Protein AF-A0A916CKU8-F1 (afdb_monomer)

Solvent-accessible surface area (backbone atoms only — not comparable to full-atom values): 3608 Å² total; per-residue (Å²): 134,82,57,72,67,60,55,53,52,54,51,50,54,51,40,24,52,54,36,41,43,51,50,28,34,75,75,70,73,43,69,71,50,76,65,61,53,66,70,45,55,68,67,60,52,50,51,48,52,50,51,14,44,52,54,33,49,62,68,62,70,77,115

Mean predicted aligned error: 6.82 Å

Radius of gyration: 13.37 Å; Cα contacts (8 Å, |Δi|>4): 32; chains: 1; bounding box: 33×37×20 Å

Structure (mmCIF, N/CA/C/O backbone):
data_AF-A0A916CKU8-F1
#
_entry.id   AF-A0A916CKU8-F1
#
loop_
_atom_site.group_PDB
_atom_site.id
_atom_site.type_symbol
_atom_site.label_atom_id
_atom_site.label_alt_id
_atom_site.label_comp_id
_atom_site.label_asym_id
_atom_site.label_entity_id
_atom_site.label_seq_id
_atom_site.pdbx_PDB_ins_code
_atom_site.Cartn_x
_atom_site.Cartn_y
_atom_site.Cartn_z
_atom_site.occupancy
_atom_site.B_iso_or_equiv
_atom_site.auth_seq_id
_atom_site.auth_comp_id
_atom_site.auth_asym_id
_atom_site.auth_atom_id
_atom_site.pdbx_PDB_model_num
ATOM 1 N N . MET A 1 1 ? 25.271 19.749 -0.122 1.00 43.34 1 MET A N 1
ATOM 2 C CA . MET A 1 1 ? 24.031 20.371 -0.633 1.00 43.34 1 MET A CA 1
ATOM 3 C C . MET A 1 1 ? 23.283 19.319 -1.428 1.00 43.34 1 MET A C 1
ATOM 5 O O . MET A 1 1 ? 23.776 18.917 -2.471 1.00 43.34 1 MET A O 1
ATOM 9 N N . THR A 1 2 ? 22.165 18.804 -0.923 1.00 51.28 2 THR A N 1
ATOM 10 C CA . THR A 1 2 ? 21.265 17.965 -1.728 1.00 51.28 2 THR A CA 1
ATOM 11 C C . THR A 1 2 ? 20.433 18.898 -2.613 1.00 51.28 2 THR A C 1
ATOM 13 O O . THR A 1 2 ? 19.886 19.863 -2.0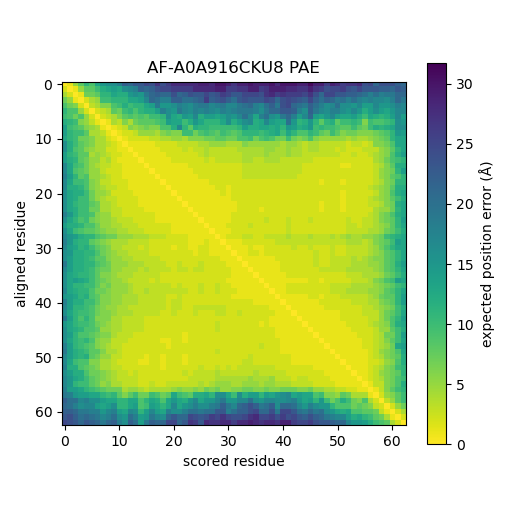76 1.00 51.28 2 THR A O 1
ATOM 16 N N . PRO A 1 3 ? 20.363 18.679 -3.938 1.00 54.19 3 PRO A N 1
ATOM 17 C CA . PRO A 1 3 ? 19.617 19.558 -4.830 1.00 54.19 3 PRO A CA 1
ATOM 18 C C . PRO A 1 3 ? 18.142 19.650 -4.399 1.00 54.19 3 PRO A C 1
ATOM 20 O O . PRO A 1 3 ? 17.584 18.639 -3.957 1.00 54.19 3 PRO A O 1
ATOM 23 N N . PRO A 1 4 ? 17.486 20.815 -4.541 1.00 57.97 4 PRO A N 1
ATOM 24 C CA . PRO A 1 4 ? 16.077 21.009 -4.176 1.00 57.97 4 PRO A CA 1
ATOM 25 C C . PRO A 1 4 ? 15.124 20.013 -4.865 1.00 57.97 4 PRO A C 1
ATOM 27 O O . PRO A 1 4 ? 14.099 19.641 -4.296 1.00 57.97 4 PRO A O 1
ATOM 30 N N . GLU A 1 5 ? 15.499 19.478 -6.030 1.00 57.19 5 GLU A N 1
ATOM 31 C CA . GLU A 1 5 ? 14.754 18.421 -6.724 1.00 57.19 5 GLU A CA 1
ATOM 32 C C . GLU A 1 5 ? 14.712 17.105 -5.929 1.00 57.19 5 GLU A C 1
ATOM 34 O O . GLU A 1 5 ? 13.658 16.479 -5.808 1.00 57.19 5 GLU A O 1
ATOM 39 N N . MET A 1 6 ? 15.816 16.712 -5.278 1.00 60.69 6 MET A N 1
ATOM 40 C CA . MET A 1 6 ? 15.836 15.511 -4.431 1.00 60.69 6 MET A CA 1
ATOM 41 C C . MET A 1 6 ? 14.935 15.660 -3.200 1.00 60.69 6 MET A C 1
ATOM 43 O O . MET A 1 6 ? 14.340 14.677 -2.757 1.00 60.69 6 MET A O 1
ATOM 47 N N . GLN A 1 7 ? 14.791 16.877 -2.664 1.00 59.91 7 GLN A N 1
ATOM 48 C CA . GLN A 1 7 ? 13.876 17.144 -1.549 1.00 59.91 7 GLN A CA 1
ATOM 49 C C 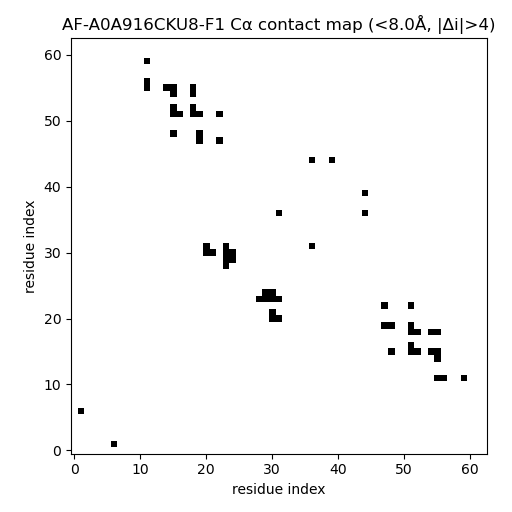. GLN A 1 7 ? 12.408 17.022 -1.975 1.00 59.91 7 GLN A C 1
ATOM 51 O O . GLN A 1 7 ? 11.610 16.442 -1.237 1.00 59.91 7 GLN A O 1
ATOM 56 N N . GLY A 1 8 ? 12.056 17.492 -3.177 1.00 63.19 8 GLY A N 1
ATOM 57 C CA . GLY A 1 8 ? 10.717 17.319 -3.749 1.00 63.19 8 GLY A CA 1
ATOM 58 C C . GLY A 1 8 ? 10.349 15.844 -3.944 1.00 63.19 8 GLY A C 1
ATOM 59 O O . GLY A 1 8 ? 9.277 15.406 -3.521 1.00 63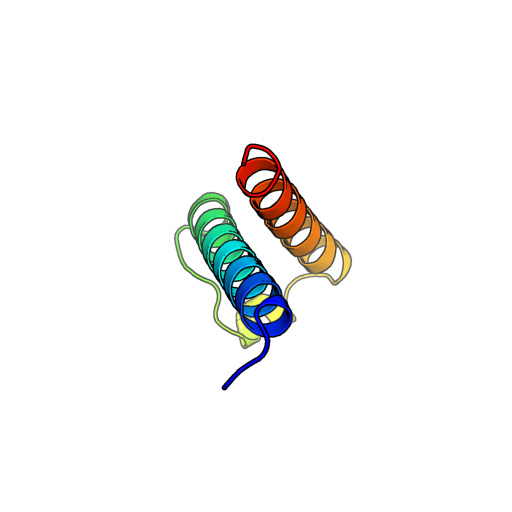.19 8 GLY A O 1
ATOM 60 N N . HIS A 1 9 ? 11.271 15.046 -4.492 1.00 65.44 9 HIS A N 1
ATOM 61 C CA . HIS A 1 9 ? 11.067 13.607 -4.680 1.00 65.44 9 HIS A CA 1
ATOM 62 C C . HIS A 1 9 ? 10.987 12.832 -3.359 1.00 65.44 9 HIS A C 1
ATOM 64 O O . HIS A 1 9 ? 10.116 11.972 -3.210 1.00 65.44 9 HIS A O 1
ATOM 70 N N . ALA A 1 10 ? 11.841 13.153 -2.381 1.00 75.69 10 ALA A N 1
ATOM 71 C CA . ALA A 1 10 ? 11.792 12.538 -1.055 1.00 75.69 10 ALA A CA 1
ATOM 72 C C . ALA A 1 10 ? 10.473 12.856 -0.328 1.00 75.69 10 ALA A C 1
ATOM 74 O O . ALA A 1 10 ? 9.877 11.973 0.291 1.00 75.69 10 ALA A O 1
ATOM 75 N N . ARG A 1 11 ? 9.970 14.093 -0.457 1.00 81.06 11 ARG A N 1
ATOM 76 C CA . ARG A 1 11 ? 8.674 14.502 0.101 1.00 81.06 11 ARG A CA 1
ATOM 77 C C . ARG A 1 11 ? 7.514 13.763 -0.562 1.00 81.06 11 ARG A C 1
ATOM 79 O O . ARG A 1 11 ? 6.633 13.277 0.141 1.00 81.06 11 ARG A O 1
ATOM 86 N N . LEU A 1 12 ? 7.528 13.627 -1.889 1.00 83.00 12 LEU A N 1
ATOM 87 C CA . LEU A 1 12 ? 6.494 12.890 -2.616 1.00 83.00 12 LEU A CA 1
ATOM 88 C C . LEU A 1 12 ? 6.488 11.402 -2.239 1.00 83.00 12 LEU A C 1
ATOM 90 O O . LEU A 1 12 ? 5.427 10.851 -1.955 1.00 83.00 12 LEU A O 1
ATOM 94 N N . ALA A 1 13 ? 7.659 10.764 -2.176 1.00 86.19 13 ALA A N 1
ATOM 95 C CA . ALA A 1 13 ? 7.782 9.372 -1.748 1.00 86.19 13 ALA A CA 1
ATOM 96 C C . ALA A 1 13 ? 7.253 9.164 -0.319 1.00 86.19 13 ALA A C 1
ATOM 98 O O . ALA A 1 13 ? 6.524 8.205 -0.065 1.00 86.19 13 ALA A O 1
ATOM 99 N N . HIS A 1 14 ? 7.548 10.095 0.593 1.00 88.94 14 HIS A N 1
ATOM 100 C CA . HIS A 1 14 ? 7.026 10.059 1.957 1.00 88.94 14 HIS A CA 1
ATOM 101 C C . HIS A 1 14 ? 5.495 10.193 2.007 1.00 88.94 14 HIS A C 1
ATOM 103 O O . HIS A 1 14 ? 4.835 9.446 2.726 1.00 88.94 14 HIS A O 1
ATOM 109 N N . LEU A 1 15 ? 4.912 11.102 1.219 1.00 89.31 15 LEU A N 1
ATOM 110 C CA . LEU A 1 15 ? 3.456 11.269 1.134 1.00 89.31 15 LEU A CA 1
ATOM 111 C C . LEU A 1 15 ? 2.766 10.025 0.559 1.00 89.31 15 LEU A C 1
ATOM 113 O O . LEU A 1 15 ? 1.717 9.620 1.058 1.00 89.31 15 LEU A O 1
ATOM 117 N N . ILE A 1 16 ? 3.361 9.395 -0.457 1.00 90.81 16 ILE A N 1
ATOM 118 C CA . ILE A 1 16 ? 2.856 8.139 -1.026 1.00 90.81 16 ILE A CA 1
ATOM 119 C C . ILE A 1 16 ? 2.854 7.036 0.038 1.00 90.81 16 ILE A C 1
ATOM 121 O O . ILE A 1 16 ? 1.831 6.376 0.209 1.00 90.81 16 ILE A O 1
ATOM 125 N N . ASP A 1 17 ? 3.946 6.870 0.790 1.00 91.44 17 ASP A N 1
ATOM 126 C CA . ASP A 1 17 ? 4.035 5.880 1.875 1.00 91.44 17 ASP A CA 1
ATOM 127 C C . ASP A 1 17 ? 2.974 6.119 2.966 1.00 91.44 17 ASP A C 1
ATOM 129 O O . ASP A 1 17 ? 2.277 5.190 3.383 1.00 91.44 17 ASP A O 1
ATOM 133 N N . GLN A 1 18 ? 2.778 7.376 3.382 1.00 93.56 18 GLN A N 1
ATOM 134 C CA . GLN A 1 18 ? 1.728 7.732 4.341 1.00 93.56 18 GLN A CA 1
ATOM 135 C C . GLN A 1 18 ? 0.324 7.398 3.818 1.00 93.56 18 GLN A C 1
ATOM 137 O O . GLN A 1 18 ? -0.501 6.857 4.560 1.00 93.56 18 GLN A O 1
ATOM 142 N N . ASN A 1 19 ? 0.045 7.690 2.547 1.00 94.38 19 ASN A N 1
ATOM 143 C CA . ASN A 1 19 ? -1.246 7.380 1.939 1.00 94.38 19 ASN A CA 1
ATOM 144 C C . ASN A 1 19 ? -1.458 5.868 1.800 1.00 94.38 19 ASN A C 1
ATOM 146 O O . ASN A 1 19 ? -2.547 5.386 2.105 1.00 94.38 19 ASN A O 1
ATOM 150 N N . LEU A 1 20 ? -0.425 5.102 1.435 1.00 94.62 20 LEU A N 1
ATOM 151 C CA . LEU A 1 20 ? -0.481 3.637 1.417 1.00 94.62 20 LEU A CA 1
ATOM 152 C C . LEU A 1 20 ? -0.838 3.073 2.796 1.00 94.62 20 LEU A C 1
ATOM 154 O O . LEU A 1 20 ? -1.762 2.269 2.902 1.00 94.62 20 LEU A O 1
ATOM 158 N N . LYS A 1 21 ? -0.188 3.548 3.866 1.00 94.75 21 LYS A N 1
ATOM 159 C CA . LYS A 1 21 ? -0.506 3.130 5.244 1.00 94.75 21 LYS A CA 1
ATOM 160 C C . LYS A 1 21 ? -1.954 3.429 5.621 1.00 94.75 21 LYS A C 1
ATOM 162 O O . LYS A 1 21 ? -2.614 2.581 6.214 1.00 94.75 21 LYS A O 1
ATOM 167 N N . ARG A 1 22 ? -2.476 4.601 5.246 1.00 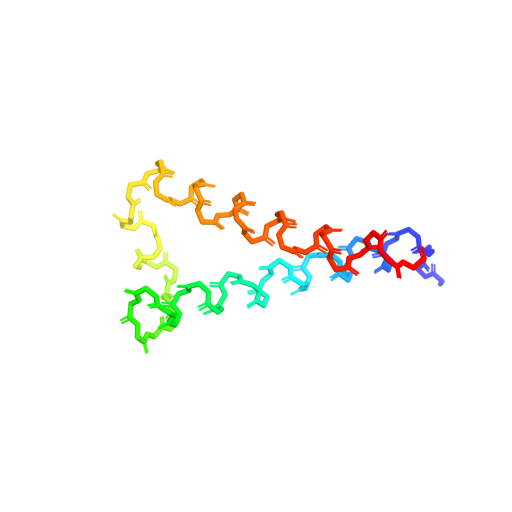95.38 22 ARG A N 1
ATOM 168 C CA . ARG A 1 22 ? -3.889 4.957 5.466 1.00 95.38 22 ARG A CA 1
ATOM 169 C C . ARG A 1 22 ? -4.836 4.042 4.698 1.00 95.38 22 ARG A C 1
ATOM 171 O O . ARG A 1 22 ? -5.829 3.596 5.261 1.00 95.38 22 ARG A O 1
ATOM 178 N N . ILE A 1 23 ? -4.522 3.741 3.438 1.00 95.44 23 ILE A N 1
ATOM 179 C CA . ILE A 1 23 ? -5.301 2.805 2.620 1.00 95.44 23 ILE A CA 1
ATOM 180 C C . ILE A 1 23 ? -5.300 1.416 3.262 1.00 95.44 23 ILE A C 1
ATOM 182 O O . ILE A 1 23 ? -6.348 0.775 3.308 1.00 95.44 23 ILE A O 1
ATOM 186 N N . PHE A 1 24 ? -4.159 0.966 3.790 1.00 96.31 24 PHE A N 1
ATOM 187 C CA . PHE A 1 24 ? -4.066 -0.324 4.467 1.00 96.31 24 PHE A CA 1
ATOM 188 C C . PHE A 1 24 ? -4.929 -0.367 5.722 1.00 96.31 24 PHE A C 1
ATOM 190 O O . PHE A 1 24 ? -5.788 -1.235 5.832 1.00 96.31 24 PHE A O 1
ATOM 197 N N . LEU A 1 25 ? -4.786 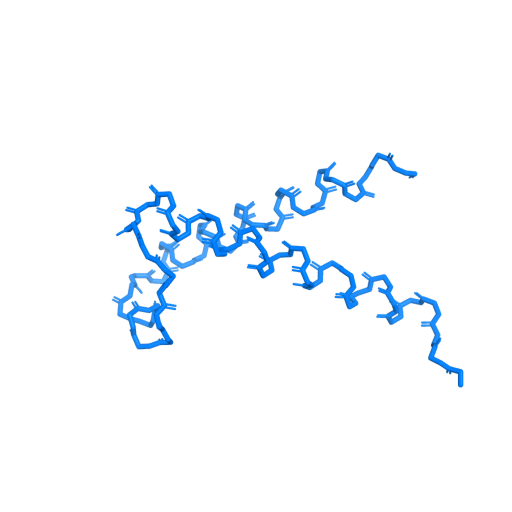0.628 6.599 1.00 95.88 25 LEU A N 1
ATOM 198 C CA . LEU A 1 25 ? -5.600 0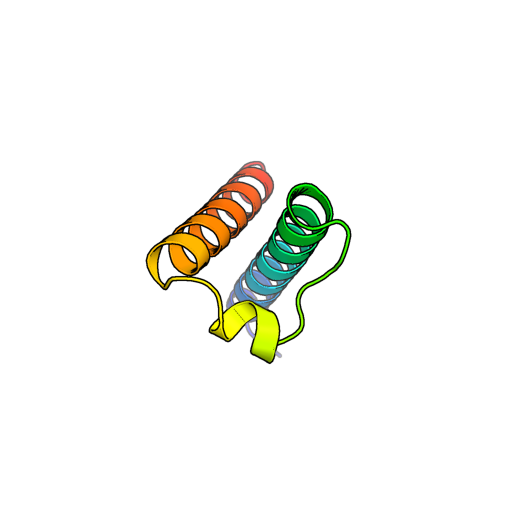.743 7.809 1.00 95.88 25 LEU A CA 1
ATOM 199 C C . LEU A 1 25 ? -7.100 0.782 7.486 1.00 95.88 25 LEU A C 1
ATOM 201 O O . LEU A 1 25 ? -7.880 0.103 8.143 1.00 95.88 25 LEU A O 1
ATOM 205 N N . ALA A 1 26 ? -7.504 1.514 6.446 1.00 95.75 26 ALA A N 1
ATOM 206 C CA . ALA A 1 26 ? -8.907 1.624 6.052 1.00 95.75 26 ALA A CA 1
ATOM 207 C C . ALA A 1 26 ? -9.482 0.333 5.444 1.00 95.75 26 ALA A C 1
ATOM 209 O O . ALA A 1 26 ? -10.666 0.056 5.618 1.00 95.75 26 ALA A O 1
ATOM 210 N N . LYS A 1 27 ? -8.679 -0.440 4.700 1.00 94.50 27 LYS A N 1
ATOM 211 C CA . LYS A 1 27 ? -9.143 -1.656 4.007 1.00 94.50 27 LYS A CA 1
ATOM 212 C C . LYS A 1 27 ? -8.991 -2.930 4.837 1.00 94.50 27 LYS A C 1
ATOM 214 O O . LYS A 1 27 ? -9.806 -3.832 4.681 1.00 94.50 27 LYS A O 1
ATOM 219 N N . PHE A 1 28 ? -7.954 -3.014 5.665 1.00 94.31 28 PHE A N 1
ATOM 220 C CA . PHE A 1 28 ? -7.559 -4.239 6.369 1.00 94.31 28 PHE A CA 1
ATOM 221 C C . PHE A 1 28 ? -7.581 -4.096 7.897 1.00 94.31 28 PHE A C 1
ATOM 223 O O . PHE A 1 28 ? -7.539 -5.104 8.589 1.00 94.31 28 PHE A O 1
ATOM 230 N N . GLY A 1 29 ? -7.669 -2.875 8.438 1.00 95.69 29 GLY A N 1
ATOM 231 C CA . GLY A 1 29 ? -7.624 -2.619 9.885 1.00 95.69 29 GLY A CA 1
ATOM 232 C C . GLY A 1 29 ? -6.208 -2.537 10.469 1.00 95.69 29 GLY A C 1
ATOM 233 O O . GLY A 1 29 ? -6.035 -2.072 11.592 1.00 95.69 29 GLY A O 1
ATOM 234 N N . HIS A 1 30 ? -5.184 -2.910 9.700 1.00 95.94 30 HIS A N 1
ATOM 235 C CA . HIS A 1 30 ? -3.768 -2.816 10.064 1.00 95.94 30 HIS A CA 1
ATOM 236 C C . HIS A 1 30 ? -2.903 -2.421 8.860 1.00 95.94 30 HIS A C 1
ATOM 238 O O . HIS A 1 30 ? -3.351 -2.414 7.713 1.00 95.94 30 HIS A O 1
ATOM 244 N N . VAL A 1 31 ? -1.643 -2.064 9.119 1.00 95.62 31 VAL A N 1
ATOM 245 C CA . VAL A 1 31 ? -0.644 -1.846 8.063 1.00 95.62 31 VAL A CA 1
ATOM 246 C C . VAL A 1 31 ? -0.108 -3.203 7.620 1.00 95.62 31 VAL A C 1
ATOM 248 O O . VAL A 1 31 ? 0.413 -3.948 8.445 1.00 95.62 31 VAL A O 1
ATOM 251 N N . LEU A 1 32 ? -0.211 -3.500 6.323 1.00 94.69 32 LEU A N 1
ATOM 252 C CA . LEU A 1 32 ? 0.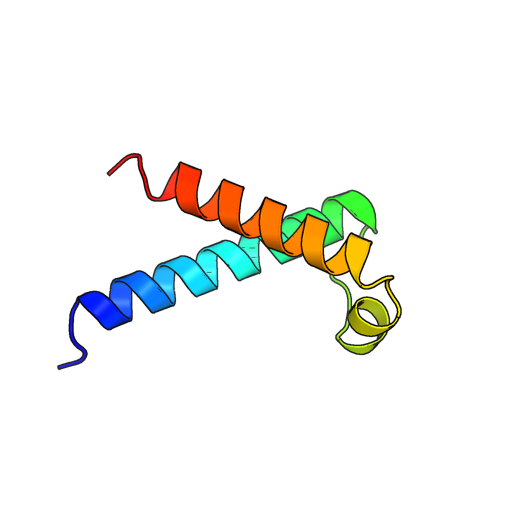278 -4.757 5.764 1.00 94.69 32 LEU A CA 1
ATOM 253 C C . LEU A 1 32 ? 1.798 -4.878 5.896 1.00 94.69 32 LEU A C 1
ATOM 255 O O . LEU A 1 32 ? 2.549 -3.953 5.572 1.00 94.69 32 LEU A O 1
ATOM 259 N N . THR A 1 33 ? 2.246 -6.057 6.301 1.00 95.50 33 THR A N 1
ATOM 260 C CA . THR A 1 33 ? 3.644 -6.479 6.213 1.00 95.50 33 THR A CA 1
ATOM 261 C C . THR A 1 33 ? 4.065 -6.690 4.749 1.00 95.50 33 THR A C 1
ATOM 263 O O . THR A 1 33 ? 3.216 -6.835 3.861 1.00 95.50 33 THR A O 1
ATOM 266 N N . PRO A 1 34 ? 5.377 -6.741 4.446 1.00 93.38 34 PRO A N 1
ATOM 267 C CA . PRO A 1 34 ? 5.852 -7.010 3.089 1.00 93.38 34 PRO A CA 1
ATOM 268 C C . PRO A 1 34 ? 5.324 -8.320 2.488 1.00 93.38 34 PRO A C 1
ATOM 270 O O . PRO A 1 34 ? 5.090 -8.378 1.280 1.00 93.38 34 PRO A O 1
ATOM 273 N N . ASP A 1 35 ? 5.133 -9.357 3.304 1.00 95.94 35 ASP A N 1
ATOM 274 C CA . ASP A 1 35 ? 4.631 -10.657 2.851 1.00 95.94 35 ASP A CA 1
ATOM 275 C C . ASP A 1 35 ? 3.129 -10.619 2.567 1.00 95.94 35 ASP A C 1
ATOM 277 O O . ASP A 1 35 ? 2.704 -11.052 1.495 1.00 95.94 35 ASP A O 1
ATOM 281 N N . GLU A 1 36 ? 2.335 -9.998 3.446 1.00 95.62 36 GLU A N 1
ATOM 282 C CA . GLU A 1 36 ? 0.906 -9.765 3.196 1.00 95.62 36 GLU A CA 1
ATOM 283 C C . GLU A 1 36 ? 0.691 -8.909 1.945 1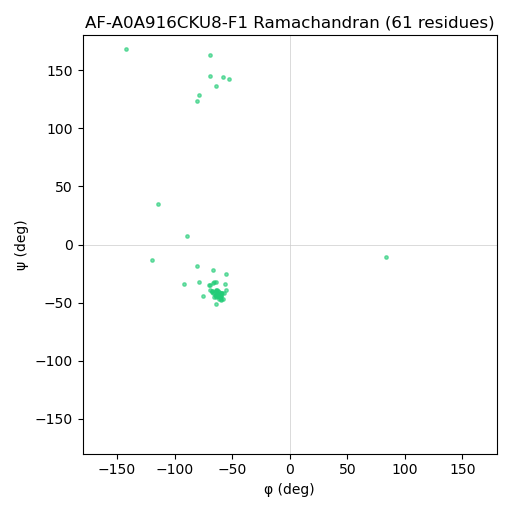.00 95.62 36 GLU A C 1
ATOM 285 O O . GLU A 1 36 ? -0.161 -9.217 1.113 1.00 95.62 36 GLU A O 1
ATOM 290 N N . TRP A 1 37 ? 1.509 -7.869 1.755 1.00 94.62 37 TRP A N 1
ATOM 291 C CA . TRP A 1 37 ? 1.476 -7.056 0.544 1.00 94.62 37 TRP A CA 1
ATOM 292 C C . TRP A 1 37 ? 1.760 -7.896 -0.705 1.00 94.62 37 TRP A C 1
ATOM 294 O O . TRP A 1 37 ? 1.014 -7.814 -1.681 1.00 94.62 37 TRP A O 1
ATOM 304 N N . LYS A 1 38 ? 2.810 -8.727 -0.695 1.00 94.75 38 LYS A N 1
ATOM 305 C CA . LYS A 1 38 ? 3.164 -9.596 -1.832 1.00 94.75 38 LYS A CA 1
ATOM 306 C C . LYS A 1 38 ? 2.100 -10.650 -2.130 1.00 94.75 38 LYS A C 1
ATOM 308 O O . LYS A 1 38 ? 1.933 -10.987 -3.303 1.00 94.75 38 LYS A O 1
ATOM 313 N N . ALA A 1 39 ? 1.399 -11.132 -1.104 1.00 96.69 39 ALA A N 1
ATOM 314 C CA . ALA A 1 39 ? 0.311 -12.095 -1.239 1.00 96.69 39 ALA A CA 1
ATOM 315 C C . ALA A 1 39 ? -0.907 -11.514 -1.978 1.00 96.69 39 ALA A C 1
ATOM 317 O O . ALA A 1 39 ? -1.692 -12.264 -2.558 1.00 96.69 39 ALA A O 1
ATOM 318 N N . LEU A 1 40 ? -1.060 -10.184 -2.018 1.00 95.50 40 LEU A N 1
ATOM 319 C CA . LEU A 1 40 ? -2.135 -9.551 -2.774 1.00 95.50 40 LEU A CA 1
ATOM 320 C C . LEU A 1 40 ? -1.939 -9.688 -4.295 1.00 95.50 40 LEU A C 1
ATOM 322 O O . LEU A 1 40 ? -0.813 -9.542 -4.805 1.00 95.50 40 LEU A O 1
ATOM 326 N N . PRO A 1 41 ? -3.044 -9.832 -5.057 1.00 97.56 41 PRO A N 1
ATOM 327 C CA . PRO A 1 41 ? -3.001 -9.791 -6.512 1.00 97.56 41 PRO A CA 1
ATOM 328 C C . PRO A 1 41 ? -2.290 -8.536 -7.024 1.00 97.56 41 PRO A C 1
ATOM 330 O O . PRO A 1 41 ? -2.454 -7.436 -6.487 1.00 97.56 41 PRO A O 1
ATOM 333 N N . ILE A 1 42 ? -1.524 -8.685 -8.109 1.00 95.62 42 ILE A N 1
ATOM 334 C CA . ILE A 1 42 ? -0.764 -7.578 -8.715 1.00 95.62 42 ILE A CA 1
ATOM 335 C C . ILE A 1 42 ? -1.686 -6.401 -9.060 1.00 95.62 42 ILE A C 1
ATOM 337 O O . ILE A 1 42 ? -1.313 -5.250 -8.837 1.00 95.62 42 ILE A O 1
ATOM 341 N N . ALA A 1 43 ? -2.895 -6.677 -9.558 1.00 96.62 43 ALA A N 1
ATOM 342 C CA . ALA A 1 43 ? -3.890 -5.651 -9.862 1.00 96.62 43 ALA A CA 1
ATOM 343 C C . ALA A 1 43 ? -4.284 -4.843 -8.613 1.00 96.62 43 ALA A C 1
ATOM 345 O O . ALA A 1 43 ? -4.292 -3.615 -8.653 1.00 96.62 43 ALA A O 1
ATOM 346 N N . THR A 1 44 ? -4.518 -5.517 -7.484 1.00 95.12 44 THR A N 1
ATOM 347 C CA . THR A 1 44 ? -4.860 -4.879 -6.206 1.00 95.12 44 THR A CA 1
ATOM 348 C C . THR A 1 44 ? -3.717 -4.009 -5.694 1.00 95.12 44 THR A C 1
ATOM 350 O O . THR A 1 44 ? -3.940 -2.865 -5.299 1.00 95.12 44 THR A O 1
ATOM 353 N N . ARG A 1 45 ? -2.479 -4.516 -5.755 1.00 95.50 45 ARG A N 1
ATOM 354 C CA . ARG A 1 45 ? -1.291 -3.736 -5.385 1.00 95.50 45 ARG A CA 1
ATOM 355 C C . ARG A 1 45 ? -1.147 -2.477 -6.236 1.00 95.50 45 ARG A C 1
ATOM 357 O O . ARG A 1 45 ? -0.944 -1.393 -5.697 1.00 95.50 45 ARG A O 1
ATOM 364 N N . ARG A 1 46 ? -1.302 -2.604 -7.558 1.00 95.31 46 ARG A N 1
ATOM 365 C CA . ARG A 1 46 ? -1.233 -1.468 -8.491 1.00 95.31 46 ARG A CA 1
ATOM 366 C C . ARG A 1 46 ? -2.329 -0.441 -8.230 1.00 95.31 46 ARG A C 1
ATOM 368 O O . ARG A 1 46 ? -2.030 0.745 -8.224 1.00 95.31 46 ARG A O 1
ATOM 375 N N . ALA A 1 47 ? -3.560 -0.879 -7.976 1.00 95.81 47 ALA A N 1
ATOM 376 C CA . ALA A 1 47 ? -4.666 0.025 -7.680 1.00 95.81 47 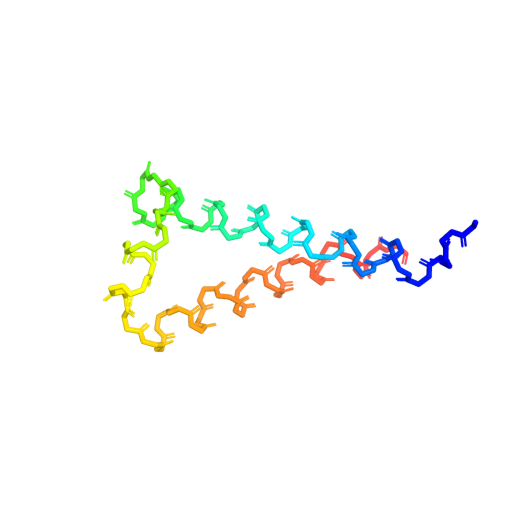ALA A CA 1
ATOM 377 C C . ALA A 1 47 ? -4.411 0.840 -6.401 1.00 95.81 47 ALA A C 1
ATOM 379 O O . ALA A 1 47 ? -4.606 2.053 -6.397 1.00 95.81 47 ALA A O 1
ATOM 380 N N . MET A 1 48 ? -3.918 0.199 -5.335 1.00 95.50 48 MET A N 1
ATOM 381 C CA . MET A 1 48 ? -3.592 0.897 -4.086 1.00 95.50 48 MET A CA 1
ATOM 382 C C . MET A 1 48 ? -2.401 1.854 -4.233 1.00 95.50 48 MET A C 1
ATOM 384 O O . MET A 1 48 ? -2.460 2.969 -3.719 1.00 95.50 48 MET A O 1
ATOM 388 N N . ASP A 1 49 ? -1.356 1.466 -4.970 1.00 93.75 49 ASP A N 1
ATOM 389 C CA . ASP A 1 49 ? -0.214 2.345 -5.262 1.00 93.75 49 ASP A CA 1
ATOM 390 C C . ASP A 1 49 ? -0.634 3.561 -6.109 1.00 93.75 49 ASP A C 1
ATOM 392 O O . ASP A 1 49 ? -0.285 4.699 -5.788 1.00 93.75 49 ASP A O 1
ATOM 396 N N . GLN A 1 50 ? -1.465 3.356 -7.138 1.00 94.69 50 GLN A N 1
ATOM 397 C CA . GLN A 1 50 ? -2.023 4.447 -7.943 1.00 94.69 50 GLN A CA 1
ATOM 398 C C . GLN A 1 50 ? -2.887 5.391 -7.108 1.00 94.69 50 GLN A C 1
ATOM 400 O O . GLN A 1 50 ? -2.730 6.607 -7.213 1.00 94.69 50 GLN A O 1
ATOM 405 N N . GLN A 1 51 ? -3.749 4.854 -6.245 1.00 94.12 51 GLN A N 1
ATOM 406 C CA . GLN A 1 51 ? -4.565 5.660 -5.342 1.00 94.12 51 GLN A CA 1
ATOM 407 C C . GLN A 1 51 ? -3.686 6.494 -4.393 1.00 94.12 51 GLN A C 1
ATOM 409 O O . GLN A 1 51 ? -3.916 7.695 -4.241 1.00 94.12 51 GLN A O 1
ATOM 414 N N . ALA A 1 52 ? -2.647 5.898 -3.799 1.00 93.19 52 ALA A N 1
ATOM 415 C CA . ALA A 1 52 ? -1.727 6.603 -2.905 1.00 93.19 52 ALA A CA 1
ATOM 416 C C . ALA A 1 52 ? -0.977 7.745 -3.616 1.00 93.19 52 ALA A C 1
ATOM 418 O O . ALA A 1 52 ? -0.837 8.839 -3.058 1.00 93.19 52 ALA A O 1
ATOM 419 N N . ARG A 1 53 ? -0.550 7.518 -4.866 1.00 91.69 53 ARG A N 1
ATOM 420 C CA . ARG A 1 53 ? 0.087 8.528 -5.730 1.00 91.69 53 ARG A CA 1
ATOM 421 C C . ARG A 1 53 ? -0.856 9.654 -6.119 1.00 91.69 53 ARG A C 1
ATOM 423 O O . ARG A 1 53 ? -0.468 10.815 -6.036 1.00 91.69 53 ARG A O 1
ATOM 430 N N . GLN A 1 54 ? -2.086 9.335 -6.516 1.00 90.88 54 GLN A N 1
ATOM 431 C CA . GLN A 1 54 ? -3.091 10.344 -6.856 1.00 90.88 54 GLN A CA 1
ATOM 432 C C . GLN A 1 54 ? -3.383 11.253 -5.661 1.00 90.88 54 GLN A C 1
ATOM 434 O O . GLN A 1 54 ? -3.386 12.473 -5.808 1.00 90.88 54 GLN A O 1
ATOM 439 N N . GLN A 1 55 ? -3.534 10.677 -4.466 1.00 87.56 55 GLN A N 1
ATOM 440 C CA . GLN A 1 55 ? -3.727 11.445 -3.235 1.00 87.56 55 GLN A CA 1
ATOM 441 C C . GLN A 1 55 ? -2.506 12.313 -2.895 1.00 87.56 55 GLN A C 1
ATOM 443 O O . GLN A 1 55 ? -2.664 13.461 -2.487 1.00 87.56 55 GLN A O 1
ATOM 448 N N . ALA A 1 56 ? -1.286 11.807 -3.100 1.00 85.38 56 ALA A N 1
ATOM 449 C CA . ALA A 1 56 ? -0.065 12.570 -2.842 1.00 85.38 56 ALA A CA 1
ATOM 450 C C . ALA A 1 56 ? 0.099 13.753 -3.815 1.00 85.38 56 ALA A C 1
ATOM 452 O O . ALA A 1 56 ? 0.437 14.857 -3.390 1.00 85.38 56 ALA A O 1
ATOM 453 N N . ASN A 1 57 ? -0.211 13.549 -5.099 1.00 81.00 57 ASN A N 1
ATOM 454 C CA . ASN A 1 57 ? -0.162 14.597 -6.121 1.00 81.00 57 ASN A CA 1
ATOM 455 C C . ASN A 1 57 ? -1.251 15.660 -5.923 1.00 81.00 57 ASN A C 1
ATOM 457 O O . ASN A 1 57 ? -0.995 16.836 -6.161 1.00 81.00 57 ASN A O 1
ATOM 461 N N . HIS A 1 58 ? -2.442 15.276 -5.452 1.00 71.75 58 HIS A N 1
ATOM 462 C CA . HIS A 1 58 ? -3.524 16.227 -5.176 1.00 71.75 58 HIS A CA 1
ATOM 463 C C . HIS A 1 58 ? -3.183 17.173 -4.013 1.00 71.75 58 HIS A C 1
ATOM 465 O O . HIS A 1 58 ? -3.550 18.341 -4.032 1.00 71.75 58 HIS A O 1
ATOM 471 N N . ILE A 1 59 ? -2.432 16.688 -3.019 1.00 59.91 59 ILE A N 1
ATOM 472 C CA . ILE A 1 59 ? -1.952 17.504 -1.892 1.00 59.91 59 ILE A CA 1
ATOM 473 C C . ILE A 1 59 ? -0.734 18.354 -2.300 1.00 59.91 59 ILE A C 1
ATOM 475 O O . ILE A 1 59 ? -0.558 19.458 -1.793 1.00 59.91 59 ILE A O 1
ATOM 479 N N . GLY A 1 60 ? 0.105 17.862 -3.218 1.00 52.19 60 GLY A N 1
ATOM 480 C CA . GLY A 1 60 ? 1.285 18.577 -3.719 1.00 52.19 60 GLY A CA 1
ATOM 481 C C . GLY A 1 60 ? 1.009 19.626 -4.803 1.00 52.19 60 GLY A C 1
ATOM 482 O O . GLY A 1 60 ? 1.851 20.489 -5.010 1.00 52.19 60 GLY A O 1
ATOM 483 N N . GLY A 1 61 ? -0.142 19.567 -5.482 1.00 46.94 61 GLY A N 1
ATOM 484 C CA . GLY A 1 61 ? -0.524 20.482 -6.568 1.00 46.94 61 GLY A CA 1
ATOM 485 C C . GLY A 1 61 ? -1.260 21.754 -6.132 1.00 46.94 61 GLY A C 1
ATOM 486 O O . GLY A 1 61 ? -1.751 22.477 -6.991 1.00 46.94 61 GLY A O 1
ATOM 487 N N . ASN A 1 62 ? -1.369 22.009 -4.824 1.00 41.19 62 ASN A N 1
ATOM 488 C CA . ASN A 1 62 ? -2.027 23.196 -4.263 1.00 41.19 62 ASN A CA 1
ATOM 489 C C . ASN A 1 62 ? -1.033 24.118 -3.523 1.00 41.19 62 ASN A C 1
ATOM 491 O O . ASN A 1 62 ? -1.367 24.691 -2.486 1.00 41.19 62 ASN A O 1
ATOM 495 N N . ALA A 1 63 ? 0.202 24.194 -4.028 1.00 41.31 63 ALA A N 1
ATOM 496 C CA . ALA A 1 63 ? 1.262 25.091 -3.575 1.00 41.31 63 ALA A CA 1
ATOM 497 C C . ALA A 1 63 ? 1.832 25.868 -4.764 1.00 41.31 63 ALA A C 1
ATOM 499 O O . ALA A 1 63 ? 1.991 25.241 -5.836 1.00 41.31 63 ALA A O 1
#

Nearest PDB structures (foldseek):
  7owl-assembly1_B  TM=5.251E-01  e=4.590E+00  Candidatus Odinarchaeum yellowstonii

Foldseek 3Di:
DPPVVVVVVVQLVVQLVVQLQVVCCVPPVGRDDPVSLVPDDPVVNVVSSVVSNVVSVVVVVPD

pLDDT: mean 83.83, std 17.12, range [41.19, 97.56]

Sequence (63 aa):
MTPPEMQGHARLAHLIDQNLKRIFLAKFGHVLTPDEWKALPIATRRAMDQQARQQANHIGGNA

Secondary structure (DSSP, 8-state):
---HHHHHHHHHHHHHHHHHHHHHHHHHSSPPPHHHHHHS-HHHHHHHHHHHHHHHHHHHT--